Protein AF-A0A916S1I5-F1 (afdb_monomer)

Organism: NCBI:txid1274357

Structure (mmCIF, N/CA/C/O backbone):
data_AF-A0A916S1I5-F1
#
_entry.id   AF-A0A916S1I5-F1
#
loop_
_atom_site.group_PDB
_atom_site.id
_atom_site.type_symbol
_atom_site.label_atom_id
_atom_site.label_alt_id
_atom_site.label_comp_id
_atom_site.label_asym_id
_atom_site.label_entity_id
_atom_site.label_seq_id
_atom_site.pdbx_PDB_ins_code
_atom_site.Cartn_x
_atom_site.Cartn_y
_atom_site.Cartn_z
_atom_site.occupancy
_atom_site.B_iso_or_equiv
_atom_site.auth_seq_id
_atom_site.auth_comp_id
_atom_site.auth_asym_id
_atom_site.auth_atom_id
_atom_site.pdbx_PDB_model_num
ATOM 1 N N . MET A 1 1 ? 8.292 12.328 1.601 1.00 77.06 1 MET A N 1
ATOM 2 C CA . MET A 1 1 ? 8.209 11.318 2.687 1.00 77.06 1 MET A CA 1
ATOM 3 C C . MET A 1 1 ? 8.998 10.115 2.217 1.00 77.06 1 MET A C 1
ATOM 5 O O . MET A 1 1 ? 8.614 9.538 1.206 1.00 77.06 1 MET A O 1
ATOM 9 N N . LYS A 1 2 ? 10.074 9.759 2.929 1.00 91.38 2 LYS A N 1
ATOM 10 C CA . LYS A 1 2 ? 11.131 8.854 2.445 1.00 91.38 2 LYS A CA 1
ATOM 11 C C . LYS A 1 2 ? 10.609 7.528 1.869 1.00 91.38 2 LYS A C 1
ATOM 13 O O . LYS A 1 2 ? 10.870 7.227 0.713 1.00 91.38 2 LYS A O 1
ATOM 18 N N . GLN A 1 3 ? 9.771 6.805 2.614 1.00 94.38 3 GLN A N 1
ATOM 19 C CA . GLN A 1 3 ? 9.251 5.497 2.185 1.00 94.38 3 GLN A CA 1
ATOM 20 C C . GLN A 1 3 ? 8.437 5.554 0.878 1.00 94.38 3 GLN A C 1
ATOM 22 O O . GLN A 1 3 ? 8.481 4.635 0.065 1.00 94.38 3 GLN A O 1
ATOM 27 N N . LYS A 1 4 ? 7.705 6.651 0.641 1.00 97.00 4 LYS A N 1
ATOM 28 C CA . LYS A 1 4 ? 6.958 6.847 -0.610 1.00 97.00 4 LYS A CA 1
ATOM 29 C C . LYS A 1 4 ? 7.904 7.014 -1.800 1.00 97.00 4 LYS A C 1
ATOM 31 O O . LYS A 1 4 ? 7.658 6.443 -2.856 1.00 97.00 4 LYS A O 1
ATOM 36 N N . GLU A 1 5 ? 8.949 7.818 -1.637 1.00 97.38 5 GLU A N 1
ATOM 37 C CA . GLU A 1 5 ? 9.943 8.074 -2.687 1.00 97.38 5 GLU A CA 1
ATOM 38 C C . GLU A 1 5 ? 10.724 6.797 -3.021 1.00 97.38 5 GLU A C 1
ATOM 40 O O . GLU A 1 5 ? 10.901 6.472 -4.195 1.00 97.38 5 GLU A O 1
ATOM 45 N N . GLU A 1 6 ? 11.100 6.019 -2.003 1.00 97.56 6 GLU A N 1
ATOM 46 C CA . GLU A 1 6 ? 11.726 4.706 -2.183 1.00 97.56 6 GLU A CA 1
ATOM 47 C C . GLU A 1 6 ? 10.807 3.721 -2.911 1.00 97.56 6 GLU A C 1
ATOM 49 O O . GLU A 1 6 ? 11.255 3.043 -3.832 1.00 97.56 6 GLU A O 1
ATOM 54 N N . PHE A 1 7 ? 9.518 3.676 -2.561 1.00 98.19 7 PHE A N 1
ATOM 55 C CA . PHE A 1 7 ? 8.547 2.834 -3.255 1.00 98.19 7 PHE A CA 1
ATOM 56 C C . PHE A 1 7 ? 8.404 3.212 -4.737 1.00 98.19 7 PHE A C 1
ATOM 58 O O . PHE A 1 7 ? 8.418 2.336 -5.600 1.00 98.19 7 PHE A O 1
ATOM 65 N N . ILE A 1 8 ? 8.315 4.508 -5.059 1.00 98.19 8 ILE A N 1
ATOM 66 C CA . ILE A 1 8 ? 8.255 4.982 -6.454 1.00 98.19 8 ILE A CA 1
ATOM 67 C C . ILE A 1 8 ? 9.524 4.584 -7.214 1.00 98.19 8 ILE A C 1
ATOM 69 O O . ILE A 1 8 ? 9.437 4.064 -8.328 1.00 98.19 8 ILE A O 1
ATOM 73 N N . SER A 1 9 ? 10.695 4.800 -6.608 1.00 97.94 9 SER A N 1
ATOM 74 C CA . SER A 1 9 ? 11.980 4.397 -7.186 1.00 97.94 9 SER A CA 1
ATOM 75 C C . SER A 1 9 ? 12.018 2.890 -7.442 1.00 97.94 9 SER A C 1
ATOM 77 O O . SER A 1 9 ? 12.362 2.448 -8.538 1.00 97.94 9 SER A O 1
ATOM 79 N N . TRP A 1 10 ? 11.576 2.089 -6.472 1.00 98.25 10 TRP A N 1
ATOM 80 C CA . TRP A 1 10 ? 11.509 0.642 -6.615 1.00 98.25 10 TRP A CA 1
ATOM 81 C C . TRP A 1 10 ? 10.597 0.220 -7.770 1.00 98.25 10 TRP A C 1
ATOM 83 O O . TRP A 1 10 ? 11.030 -0.575 -8.604 1.00 98.25 10 TRP A O 1
ATOM 93 N N . LEU A 1 11 ? 9.395 0.798 -7.889 1.00 98.25 11 LEU A N 1
ATOM 94 C CA . LEU A 1 11 ? 8.472 0.511 -8.995 1.00 98.25 11 LEU A CA 1
ATOM 95 C C . LEU A 1 11 ? 9.102 0.801 -10.357 1.00 98.25 11 LEU A C 1
ATOM 97 O O . LEU A 1 11 ? 8.989 -0.022 -11.265 1.00 98.25 11 LEU A O 1
ATOM 101 N N . ASN A 1 12 ? 9.774 1.944 -10.492 1.00 97.75 12 ASN A N 1
ATOM 102 C CA . ASN A 1 12 ? 10.407 2.353 -11.746 1.00 97.75 12 ASN A CA 1
ATOM 103 C C . ASN A 1 12 ? 11.580 1.443 -12.139 1.00 97.75 12 ASN A C 1
ATOM 105 O O . ASN A 1 12 ? 11.818 1.245 -13.326 1.00 97.75 12 ASN A O 1
ATOM 109 N N . ASN A 1 13 ? 12.291 0.884 -11.157 1.00 97.12 13 ASN A N 1
ATOM 110 C CA . ASN A 1 13 ? 13.494 0.084 -11.394 1.00 97.12 13 ASN A CA 1
ATOM 111 C C . ASN A 1 13 ? 13.223 -1.429 -11.490 1.00 97.12 13 ASN A C 1
ATOM 113 O O . ASN A 1 13 ? 13.971 -2.137 -12.157 1.00 97.12 13 ASN A O 1
ATOM 117 N N . HIS A 1 14 ? 12.165 -1.934 -10.848 1.00 96.25 14 HIS A N 1
ATOM 118 C CA . HIS A 1 14 ? 11.907 -3.378 -10.706 1.00 96.25 14 HIS A CA 1
ATOM 119 C C . HIS A 1 14 ? 10.648 -3.854 -11.437 1.00 96.25 14 HIS A C 1
ATOM 121 O O . HIS A 1 14 ? 10.335 -5.046 -11.447 1.00 96.25 14 HIS A O 1
ATOM 127 N N . THR A 1 15 ? 9.905 -2.948 -12.073 1.00 95.06 15 THR A N 1
ATOM 128 C CA . THR A 1 15 ? 8.700 -3.292 -12.830 1.00 95.06 15 THR A CA 1
ATOM 129 C C . THR A 1 15 ? 8.717 -2.646 -14.212 1.00 95.06 15 THR A C 1
ATOM 131 O O . THR A 1 15 ? 9.481 -1.730 -14.483 1.00 95.06 15 THR A O 1
ATOM 134 N N . LYS A 1 16 ? 7.838 -3.105 -15.109 1.00 95.62 16 LYS A N 1
ATOM 135 C CA . LYS A 1 16 ? 7.643 -2.499 -16.439 1.00 95.62 16 LYS A CA 1
ATOM 136 C C . LYS A 1 16 ? 6.599 -1.371 -16.428 1.00 95.62 16 LYS A C 1
ATOM 138 O O . LYS A 1 16 ? 6.015 -1.061 -17.464 1.00 95.62 16 LYS A O 1
ATOM 143 N N . LEU A 1 17 ? 6.271 -0.833 -15.252 1.00 95.44 17 LEU A N 1
ATOM 144 C CA . LEU A 1 17 ? 5.281 0.231 -15.122 1.00 95.44 17 LEU A CA 1
ATOM 145 C C . LEU A 1 17 ? 5.847 1.546 -15.660 1.00 95.44 17 LEU A C 1
ATOM 147 O O . LEU A 1 17 ? 7.032 1.835 -15.531 1.00 95.44 17 LEU A O 1
ATOM 151 N N . SER A 1 18 ? 4.976 2.363 -16.252 1.00 97.00 18 SER A N 1
ATOM 152 C CA . SER A 1 18 ? 5.360 3.727 -16.614 1.00 97.00 18 SER A CA 1
ATOM 153 C C . SER A 1 18 ? 5.572 4.567 -15.346 1.00 97.00 18 SER A C 1
ATOM 155 O O . SER A 1 18 ? 4.857 4.339 -14.363 1.00 97.00 18 SER A O 1
ATOM 157 N N . PRO A 1 19 ? 6.433 5.602 -15.371 1.00 96.56 19 PRO A N 1
ATOM 158 C CA . PRO A 1 19 ? 6.604 6.506 -14.231 1.00 96.56 19 PRO A CA 1
ATOM 159 C C . PRO A 1 19 ? 5.283 7.121 -13.746 1.00 96.56 19 PRO A C 1
ATOM 161 O O . PRO A 1 19 ? 5.035 7.224 -12.547 1.00 96.56 19 PRO A O 1
ATOM 164 N N . SER A 1 20 ? 4.376 7.446 -14.676 1.00 97.31 20 SER A N 1
ATOM 165 C CA . SER A 1 20 ? 3.033 7.940 -14.343 1.00 97.31 20 SER A CA 1
ATOM 166 C C . SER A 1 20 ? 2.215 6.910 -13.559 1.00 97.31 20 SER A C 1
ATOM 168 O O . SER 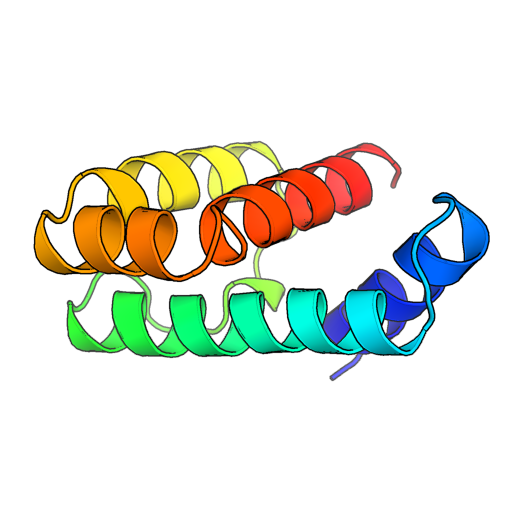A 1 20 ? 1.490 7.265 -12.630 1.00 97.31 20 SER A O 1
ATOM 170 N N . THR A 1 21 ? 2.326 5.628 -13.906 1.00 96.56 21 THR A N 1
ATOM 171 C CA . THR A 1 21 ? 1.642 4.554 -13.178 1.00 96.56 21 THR A CA 1
ATOM 172 C C . THR A 1 21 ? 2.247 4.354 -11.791 1.00 96.56 21 THR A C 1
ATOM 174 O O . THR A 1 21 ? 1.494 4.166 -10.837 1.00 96.56 21 THR A O 1
ATOM 177 N N . SER A 1 22 ? 3.571 4.457 -11.653 1.00 98.00 22 SER A N 1
ATOM 178 C CA . SER A 1 22 ? 4.250 4.388 -10.355 1.00 98.00 22 SER A CA 1
ATOM 179 C C . SER A 1 22 ? 3.770 5.486 -9.404 1.00 98.00 22 SER A C 1
ATOM 181 O O . SER A 1 22 ? 3.381 5.201 -8.271 1.00 98.00 22 SER A O 1
ATOM 183 N N . GLU A 1 23 ? 3.680 6.726 -9.893 1.00 97.88 23 GLU A N 1
ATOM 184 C CA . GLU A 1 23 ? 3.122 7.851 -9.132 1.00 97.88 23 GLU A CA 1
ATOM 185 C C . GLU A 1 23 ? 1.653 7.629 -8.754 1.00 97.88 23 GLU A C 1
ATOM 187 O O . GLU A 1 23 ? 1.251 7.895 -7.619 1.00 97.88 23 GLU A O 1
ATOM 192 N N . LYS A 1 24 ? 0.839 7.087 -9.672 1.00 97.75 24 LYS A N 1
ATOM 193 C CA . LYS A 1 24 ? -0.565 6.747 -9.388 1.00 97.75 24 LYS A CA 1
ATOM 194 C C . LYS A 1 24 ? -0.683 5.700 -8.288 1.00 97.75 24 LYS A C 1
ATOM 196 O O . LYS A 1 24 ? -1.519 5.861 -7.403 1.00 97.75 24 LYS A O 1
ATOM 201 N N . TYR A 1 25 ? 0.147 4.659 -8.302 1.00 98.38 25 TYR A N 1
ATOM 202 C CA . TYR A 1 25 ? 0.137 3.640 -7.250 1.00 98.38 25 TYR A CA 1
ATOM 203 C C . TYR A 1 25 ? 0.582 4.224 -5.914 1.00 98.38 25 TYR A C 1
ATOM 205 O O . TYR A 1 25 ? -0.085 4.013 -4.902 1.00 98.38 25 TYR A O 1
ATOM 213 N N . ALA A 1 26 ? 1.625 5.051 -5.906 1.00 98.12 26 ALA A N 1
ATOM 214 C CA . ALA A 1 26 ? 2.046 5.735 -4.694 1.00 98.12 26 ALA A CA 1
ATOM 215 C C . ALA A 1 26 ? 0.966 6.696 -4.149 1.00 98.12 26 ALA A C 1
ATOM 217 O O . ALA A 1 26 ? 0.766 6.808 -2.934 1.00 98.12 26 ALA A O 1
ATOM 218 N N . GLY A 1 27 ? 0.241 7.372 -5.042 1.00 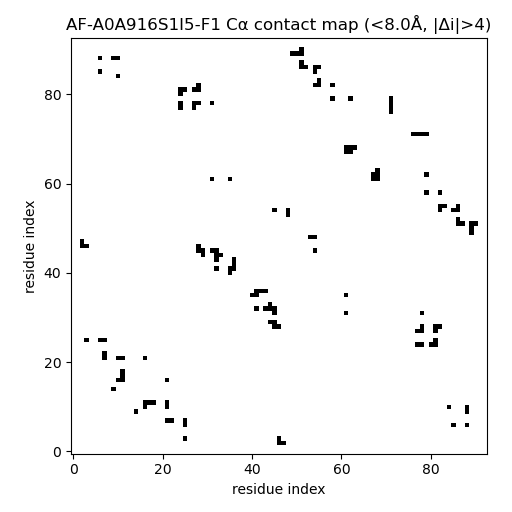98.06 27 GLY A N 1
ATOM 219 C CA . GLY A 1 27 ? -0.930 8.185 -4.724 1.00 98.06 27 GLY A CA 1
ATOM 220 C C . GLY A 1 27 ? -2.092 7.360 -4.170 1.00 98.06 27 GLY A C 1
ATOM 221 O O . GLY A 1 27 ? -2.699 7.761 -3.179 1.00 98.06 27 GLY A O 1
ATOM 222 N N . ALA A 1 28 ? -2.353 6.181 -4.734 1.00 98.38 28 ALA A N 1
ATOM 223 C CA . ALA A 1 28 ? -3.394 5.276 -4.262 1.00 98.38 28 ALA A CA 1
ATOM 224 C C . ALA A 1 28 ? -3.142 4.823 -2.814 1.00 98.38 28 ALA A C 1
ATOM 226 O O . ALA A 1 28 ? -4.077 4.844 -2.021 1.00 98.38 28 ALA A O 1
ATOM 227 N N . ILE A 1 29 ? -1.894 4.534 -2.421 1.00 98.56 29 ILE A N 1
ATOM 228 C CA . ILE A 1 29 ? -1.559 4.233 -1.013 1.00 98.56 29 ILE A CA 1
ATOM 229 C C . ILE A 1 29 ? -1.918 5.403 -0.082 1.00 98.56 29 ILE A C 1
ATOM 231 O O . ILE A 1 29 ? -2.459 5.184 1.004 1.00 98.56 29 ILE A O 1
ATOM 235 N N . ASN A 1 30 ? -1.691 6.654 -0.503 1.00 98.19 30 ASN A N 1
ATOM 236 C CA . ASN A 1 30 ? -2.106 7.825 0.279 1.00 98.19 30 ASN A CA 1
ATOM 237 C C . ASN A 1 30 ? -3.632 7.925 0.398 1.00 98.19 30 ASN A C 1
ATOM 239 O O . ASN A 1 30 ? -4.139 8.250 1.470 1.00 98.19 30 ASN A O 1
ATOM 243 N N . THR A 1 31 ? -4.363 7.670 -0.689 1.00 98.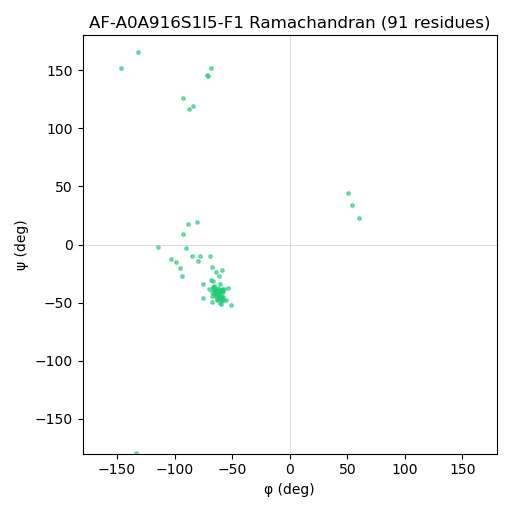31 31 THR A N 1
ATOM 244 C CA . THR A 1 31 ? -5.833 7.666 -0.686 1.00 98.31 31 THR A CA 1
ATOM 245 C C . THR A 1 31 ? -6.373 6.613 0.274 1.00 98.31 31 THR A C 1
ATOM 247 O O . THR A 1 31 ? -7.139 6.956 1.169 1.00 98.31 31 THR A O 1
ATOM 250 N N . ILE A 1 32 ? -5.886 5.377 0.163 1.00 98.50 32 ILE A N 1
ATOM 251 C CA . ILE A 1 32 ? -6.270 4.263 1.036 1.00 98.50 32 ILE A CA 1
ATOM 252 C C . ILE A 1 32 ? -5.962 4.601 2.495 1.00 98.50 32 ILE A C 1
ATOM 254 O O . ILE A 1 32 ? -6.788 4.367 3.370 1.00 98.50 32 ILE A O 1
ATOM 258 N N . SER A 1 33 ? -4.806 5.212 2.768 1.00 98.31 33 SER A N 1
ATOM 259 C CA . SER A 1 33 ? -4.438 5.614 4.129 1.00 98.31 33 SER A CA 1
ATOM 260 C C . SER A 1 33 ? -5.438 6.607 4.731 1.00 98.31 33 SER A C 1
ATOM 262 O O . SER A 1 33 ? -5.862 6.458 5.874 1.00 98.31 33 SER A O 1
ATOM 264 N N . LYS A 1 34 ? -5.849 7.619 3.958 1.00 98.38 34 LYS A N 1
ATOM 265 C CA . LYS A 1 34 ? -6.848 8.604 4.404 1.00 98.38 34 LYS A CA 1
ATOM 266 C C . LYS A 1 34 ? -8.216 7.963 4.629 1.00 98.38 34 LYS A C 1
ATOM 268 O O . LYS A 1 34 ? -8.892 8.293 5.596 1.00 98.38 34 LYS A O 1
ATOM 273 N N . GLU A 1 35 ? -8.601 7.043 3.756 1.00 98.06 35 GLU A N 1
ATOM 274 C CA . GLU A 1 35 ? -9.876 6.329 3.822 1.00 98.06 35 GLU A CA 1
ATOM 275 C C . GLU A 1 35 ? -9.946 5.393 5.028 1.00 98.06 35 GLU A C 1
ATOM 277 O O . GLU A 1 35 ? -10.871 5.496 5.830 1.00 98.06 35 GLU A O 1
ATOM 282 N N . LEU A 1 36 ? -8.925 4.562 5.239 1.00 97.88 36 LEU A N 1
ATOM 283 C CA . LEU A 1 36 ? -8.817 3.720 6.430 1.00 97.88 36 LEU A CA 1
ATOM 284 C C . LEU A 1 36 ? -8.815 4.559 7.713 1.00 97.88 36 LEU A C 1
ATOM 286 O O . LEU A 1 36 ? -9.459 4.179 8.690 1.00 97.88 36 LEU A O 1
ATOM 290 N N . LYS A 1 37 ? -8.157 5.725 7.701 1.00 97.69 37 LYS A N 1
ATOM 291 C CA . LYS A 1 37 ? -8.186 6.662 8.828 1.00 97.69 37 LYS A CA 1
ATOM 292 C C . LYS A 1 37 ? -9.581 7.240 9.075 1.00 97.69 37 LYS A C 1
ATOM 294 O O . LYS A 1 37 ? -9.992 7.330 10.224 1.00 97.69 37 LYS A O 1
ATOM 299 N N . SER A 1 38 ? -10.338 7.574 8.028 1.00 96.94 38 SER A N 1
ATOM 300 C CA . SER A 1 38 ? -11.722 8.065 8.173 1.00 96.94 38 SER A CA 1
ATOM 301 C C . SER A 1 38 ? -12.680 7.029 8.773 1.00 96.94 38 SER A C 1
ATOM 303 O O . SER A 1 38 ? -13.666 7.397 9.401 1.00 96.94 38 SER A O 1
ATOM 305 N N . TYR A 1 39 ? -12.347 5.742 8.646 1.00 96.38 39 TYR A N 1
ATOM 306 C CA . TYR A 1 39 ? -13.052 4.629 9.282 1.00 96.38 39 TYR A CA 1
ATOM 307 C C . TYR A 1 39 ? -12.452 4.235 10.652 1.00 96.38 39 TYR A C 1
ATOM 309 O O . TYR A 1 39 ? -12.826 3.202 11.203 1.00 96.38 39 TYR A O 1
ATOM 317 N N . ASN A 1 40 ? -11.519 5.022 11.210 1.00 96.38 40 ASN A N 1
ATOM 318 C CA . ASN A 1 40 ? -10.785 4.728 12.453 1.00 96.38 40 ASN A CA 1
ATOM 319 C C . ASN A 1 40 ? -10.077 3.357 12.443 1.00 96.38 40 ASN A C 1
ATOM 321 O O . ASN A 1 40 ? -10.003 2.668 13.458 1.00 96.38 40 ASN A O 1
ATOM 325 N N . LEU A 1 41 ? -9.592 2.917 11.276 1.00 96.31 41 LEU A N 1
ATOM 326 C CA . LEU A 1 41 ? -8.934 1.614 11.124 1.00 96.31 41 LEU A CA 1
ATOM 327 C C . LEU A 1 41 ? -7.414 1.696 11.227 1.00 96.31 41 LEU A C 1
ATOM 329 O O . LEU A 1 41 ? -6.799 0.655 11.453 1.00 96.31 41 LEU A O 1
ATOM 333 N N . ILE A 1 42 ? -6.852 2.892 11.028 1.00 96.56 42 ILE A N 1
ATOM 334 C CA . ILE A 1 42 ? -5.441 3.250 11.212 1.00 96.56 42 ILE A CA 1
ATOM 335 C C . ILE A 1 42 ? -5.335 4.696 11.697 1.00 96.56 42 ILE A C 1
ATOM 337 O O . ILE A 1 42 ? -6.146 5.536 11.311 1.00 96.56 42 ILE A O 1
ATOM 341 N N . ASP A 1 43 ? -4.279 5.011 12.444 1.00 95.06 43 ASP A N 1
ATOM 342 C CA . ASP A 1 43 ? -4.041 6.376 12.940 1.00 95.06 43 ASP A CA 1
ATOM 343 C C . ASP A 1 43 ? -3.032 7.166 12.087 1.00 95.06 43 ASP A C 1
ATOM 345 O O . ASP A 1 43 ? -2.958 8.402 12.152 1.00 95.06 43 ASP A O 1
ATOM 349 N N . SER A 1 44 ? -2.280 6.470 11.232 1.00 94.62 44 SER A N 1
ATOM 350 C CA . SER A 1 44 ? -1.178 7.008 10.432 1.00 94.62 44 SER A CA 1
ATOM 351 C C . SER A 1 44 ? -1.253 6.562 8.963 1.00 94.62 44 SER A C 1
ATOM 353 O O . SER A 1 44 ? -2.194 5.902 8.535 1.00 94.62 44 SER A O 1
ATOM 355 N N . SER A 1 45 ? -0.286 6.990 8.152 1.00 97.12 45 SER A N 1
ATOM 356 C CA . SER A 1 45 ? -0.154 6.552 6.758 1.00 97.12 45 SER A CA 1
ATOM 357 C C . SER A 1 45 ? 0.300 5.093 6.662 1.00 97.12 45 SER A C 1
ATOM 359 O O . SER A 1 45 ? 1.166 4.675 7.426 1.00 97.12 45 SER A O 1
ATOM 361 N N . LEU A 1 46 ? -0.178 4.350 5.657 1.00 97.88 46 LEU A N 1
ATOM 362 C CA . LEU A 1 46 ? 0.282 2.980 5.393 1.00 97.88 46 LEU A CA 1
ATOM 363 C C . LEU A 1 46 ? 1.791 2.889 5.125 1.00 97.88 46 LEU A C 1
ATOM 365 O O . LEU A 1 46 ? 2.398 1.844 5.326 1.00 97.88 46 LEU A O 1
ATOM 369 N N . TYR A 1 47 ? 2.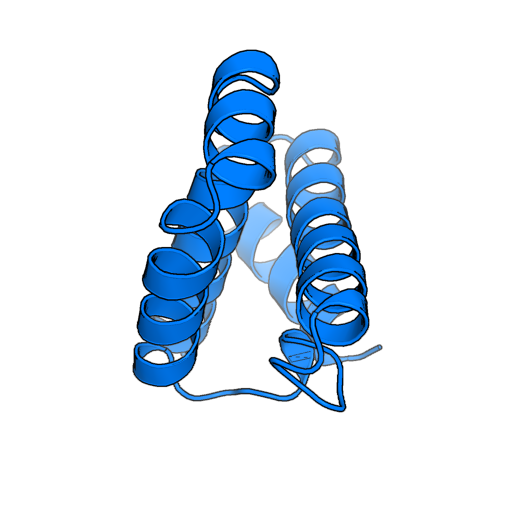407 3.998 4.719 1.00 97.81 47 TYR A N 1
ATOM 370 C CA . TYR A 1 47 ? 3.850 4.096 4.532 1.00 97.81 47 TYR A CA 1
ATOM 371 C C . TYR A 1 47 ? 4.675 4.044 5.827 1.00 97.81 47 TYR A C 1
ATOM 373 O O . TYR A 1 47 ? 5.894 3.955 5.745 1.00 97.81 47 TYR A O 1
ATOM 381 N N . TYR A 1 48 ? 4.054 4.125 7.007 1.00 96.75 48 TYR A N 1
ATOM 382 C CA . TYR A 1 48 ? 4.757 3.911 8.278 1.00 96.75 48 TYR A CA 1
ATOM 383 C C . TYR A 1 48 ? 4.855 2.432 8.666 1.00 96.75 48 TYR A C 1
ATOM 385 O O . TYR A 1 48 ? 5.570 2.106 9.608 1.00 96.75 48 TYR A O 1
ATOM 393 N N . PHE A 1 49 ? 4.149 1.539 7.966 1.00 95.88 49 PHE A N 1
ATOM 394 C CA . PHE A 1 49 ? 4.276 0.103 8.176 1.00 95.88 49 PHE A CA 1
ATOM 395 C C . PHE A 1 49 ? 5.318 -0.468 7.214 1.00 95.88 49 PHE A C 1
ATOM 397 O O . PHE A 1 49 ? 5.229 -0.278 5.996 1.00 95.88 49 PHE A O 1
ATOM 404 N N . GLU A 1 50 ? 6.296 -1.170 7.782 1.00 95.19 50 GLU A N 1
ATOM 405 C CA . GLU A 1 50 ? 7.383 -1.828 7.047 1.00 95.19 50 GLU A CA 1
ATOM 406 C C . GLU A 1 50 ? 7.187 -3.347 6.932 1.00 95.19 50 GLU A C 1
ATOM 408 O O . GLU A 1 50 ? 7.842 -3.986 6.118 1.00 95.19 50 GLU A O 1
ATOM 413 N N . ASP A 1 51 ? 6.246 -3.921 7.688 1.00 96.88 51 ASP A N 1
ATOM 414 C CA . ASP A 1 51 ? 5.917 -5.345 7.622 1.00 96.88 51 ASP A CA 1
ATOM 415 C C . ASP A 1 51 ? 4.909 -5.627 6.481 1.00 96.88 51 ASP A C 1
ATOM 417 O O . ASP A 1 51 ? 3.774 -5.125 6.515 1.00 96.88 51 ASP A O 1
ATOM 421 N N . PRO A 1 52 ? 5.267 -6.448 5.474 1.00 97.44 52 PRO A N 1
ATOM 422 C CA . PRO A 1 52 ? 4.368 -6.801 4.376 1.00 97.44 52 PRO A CA 1
ATOM 423 C C . PRO A 1 52 ? 3.095 -7.542 4.826 1.00 97.44 52 PRO A C 1
ATOM 425 O O . PRO A 1 52 ? 2.055 -7.423 4.168 1.00 97.44 52 PRO A O 1
ATOM 428 N N . VAL A 1 53 ? 3.123 -8.264 5.953 1.00 97.62 53 VAL A N 1
ATOM 429 C CA . VAL A 1 53 ? 1.950 -8.954 6.522 1.00 97.62 53 VAL A CA 1
ATOM 430 C C . VAL A 1 53 ? 0.902 -7.944 6.994 1.00 97.62 53 VAL A C 1
ATOM 432 O O . VAL A 1 53 ? -0.303 -8.140 6.789 1.00 97.62 53 VAL A O 1
ATOM 435 N N . ILE A 1 54 ? 1.345 -6.816 7.556 1.00 97.12 54 ILE A N 1
ATOM 436 C CA . ILE A 1 54 ? 0.459 -5.715 7.955 1.00 97.12 54 ILE A CA 1
ATOM 437 C C . ILE A 1 54 ? -0.227 -5.111 6.721 1.00 97.12 54 ILE A C 1
ATOM 439 O O . ILE A 1 54 ? -1.434 -4.856 6.744 1.00 97.12 54 ILE A O 1
ATOM 443 N N . ILE A 1 55 ? 0.501 -4.939 5.613 1.00 98.12 55 ILE A N 1
ATOM 444 C CA . ILE A 1 55 ? -0.072 -4.417 4.362 1.00 98.12 55 ILE A CA 1
ATOM 445 C C . ILE A 1 55 ? -1.113 -5.370 3.770 1.00 98.12 55 ILE A C 1
ATOM 447 O O . ILE A 1 55 ? -2.174 -4.913 3.337 1.00 98.12 55 ILE A O 1
ATOM 451 N N . GLU A 1 56 ? -0.872 -6.684 3.791 1.00 98.12 56 GLU A N 1
ATOM 452 C CA . GLU A 1 56 ? -1.884 -7.659 3.362 1.00 98.12 56 GLU A CA 1
ATOM 453 C C . GLU A 1 56 ? -3.134 -7.593 4.253 1.00 98.12 56 GLU A C 1
ATOM 455 O O . GLU A 1 56 ? -4.256 -7.588 3.746 1.00 98.12 56 GLU A O 1
ATOM 460 N N . THR A 1 57 ? -2.954 -7.452 5.569 1.00 98.06 57 THR A N 1
ATOM 461 C CA . THR A 1 57 ? -4.067 -7.313 6.520 1.00 98.06 57 THR A CA 1
ATOM 462 C C . THR A 1 57 ? -4.929 -6.090 6.196 1.00 98.06 57 THR A C 1
ATOM 464 O O . THR A 1 57 ? -6.153 -6.199 6.085 1.00 98.06 57 THR A O 1
ATOM 467 N N . TYR A 1 58 ? -4.312 -4.926 5.964 1.00 98.12 58 TYR A N 1
ATOM 468 C CA . TYR A 1 58 ? -5.054 -3.719 5.588 1.00 98.12 58 TYR A CA 1
ATOM 469 C C . TYR A 1 58 ? -5.676 -3.799 4.200 1.00 98.12 58 TYR A C 1
ATOM 471 O O . TYR A 1 58 ? -6.746 -3.233 3.994 1.00 98.12 58 TYR A O 1
ATOM 479 N N . LYS A 1 59 ? -5.075 -4.532 3.261 1.00 98.25 59 LYS A N 1
ATOM 480 C CA . LYS A 1 59 ? -5.686 -4.803 1.957 1.00 98.25 59 LYS A CA 1
ATOM 481 C C . LYS A 1 59 ? -6.972 -5.607 2.088 1.00 98.25 59 LYS A C 1
ATOM 483 O O . LYS A 1 59 ? -7.981 -5.216 1.504 1.00 98.25 59 LYS A O 1
ATOM 488 N N . LEU A 1 60 ? -6.962 -6.687 2.868 1.00 98.19 60 LEU A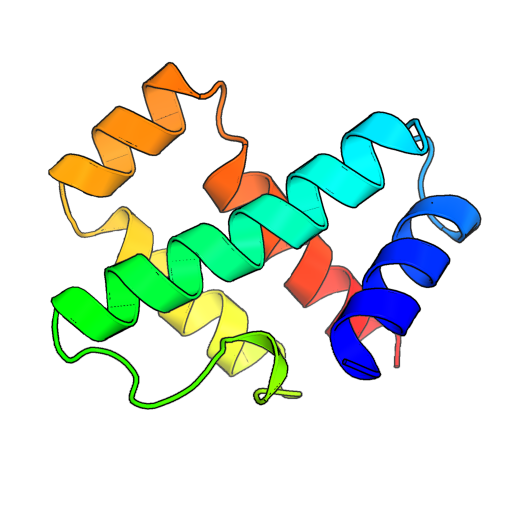 N 1
ATOM 489 C CA . LEU A 1 60 ? -8.164 -7.485 3.124 1.00 98.19 60 LEU A CA 1
ATOM 490 C C . LEU A 1 60 ? -9.246 -6.647 3.817 1.00 98.19 60 LEU A C 1
ATOM 492 O O . LEU A 1 60 ? -10.398 -6.668 3.393 1.00 98.19 60 LEU A O 1
ATOM 496 N N . LYS A 1 61 ? -8.860 -5.843 4.814 1.00 97.88 61 LYS A N 1
ATOM 497 C CA . LYS A 1 61 ? -9.766 -4.943 5.543 1.00 97.88 61 LYS A CA 1
ATOM 498 C C . LYS A 1 61 ? -10.336 -3.816 4.673 1.00 97.88 61 LYS A C 1
ATOM 500 O O . LYS A 1 61 ? -11.500 -3.457 4.801 1.00 97.88 61 LYS A O 1
ATOM 505 N N . TYR A 1 62 ? -9.534 -3.256 3.773 1.00 98.00 62 TYR A N 1
ATOM 506 C CA . TYR A 1 62 ? -9.988 -2.243 2.822 1.00 98.00 62 TYR A CA 1
ATOM 507 C C . TYR A 1 62 ? -11.015 -2.836 1.851 1.00 98.00 62 TYR A C 1
ATOM 509 O O . TYR A 1 62 ? -12.069 -2.251 1.626 1.00 98.00 62 TYR A O 1
ATOM 517 N N . LEU A 1 63 ? -10.748 -4.037 1.329 1.00 97.94 63 LEU A N 1
ATOM 518 C CA . LEU A 1 63 ? -11.631 -4.723 0.382 1.00 97.94 63 LEU A CA 1
ATOM 519 C C . LEU A 1 63 ? -12.851 -5.395 1.032 1.00 97.94 63 LEU A C 1
ATOM 521 O O . LEU A 1 63 ? -13.752 -5.820 0.307 1.00 97.94 63 LEU A O 1
ATOM 525 N N . SER A 1 64 ? -12.911 -5.485 2.364 1.00 97.69 64 SER A N 1
ATOM 526 C CA . SER A 1 64 ? -14.115 -5.929 3.077 1.00 97.69 64 SER A CA 1
ATOM 527 C C . SER A 1 64 ? -15.168 -4.825 3.221 1.00 97.69 64 SER A C 1
ATOM 529 O O . SER A 1 64 ? -16.309 -5.121 3.562 1.00 97.69 64 SER A O 1
ATOM 531 N N . ILE A 1 65 ? -14.807 -3.562 2.974 1.00 97.88 65 ILE A N 1
ATOM 532 C CA . ILE A 1 65 ? -15.736 -2.427 2.989 1.00 97.88 65 ILE A CA 1
ATOM 533 C C . ILE A 1 65 ? -16.361 -2.300 1.597 1.00 97.88 65 ILE A C 1
ATOM 535 O O . ILE A 1 65 ? -15.658 -2.044 0.618 1.00 97.88 65 ILE A O 1
ATOM 539 N N . GLU A 1 66 ? -17.682 -2.471 1.501 1.00 98.00 66 GLU A N 1
ATOM 540 C CA . GLU A 1 66 ? -18.386 -2.552 0.210 1.00 98.00 66 GLU A CA 1
ATOM 541 C C . GLU A 1 66 ? -18.170 -1.300 -0.658 1.00 98.00 66 GLU A C 1
ATOM 543 O O . GLU A 1 66 ? -17.909 -1.412 -1.855 1.00 98.00 66 GLU A O 1
ATOM 548 N N . GLU A 1 67 ? -18.167 -0.107 -0.052 1.00 98.00 67 GLU A N 1
ATOM 549 C CA . GLU A 1 67 ? -17.866 1.156 -0.739 1.00 98.00 67 GLU A CA 1
ATOM 550 C C . GLU A 1 67 ? -16.502 1.111 -1.452 1.00 98.00 67 GLU A C 1
ATOM 552 O O . GLU A 1 67 ? -16.385 1.445 -2.636 1.00 98.00 67 GLU A O 1
ATOM 557 N N . PHE A 1 68 ? -15.467 0.650 -0.749 1.00 98.19 68 PHE A N 1
ATOM 558 C CA . PHE A 1 68 ? -14.096 0.595 -1.252 1.00 98.19 68 PHE A CA 1
ATOM 559 C C . PHE A 1 68 ? -13.886 -0.540 -2.246 1.00 98.19 68 PHE A C 1
ATOM 561 O O . PHE A 1 68 ? -13.164 -0.373 -3.229 1.00 98.19 68 PHE A O 1
ATOM 568 N N . LYS A 1 69 ? -14.573 -1.667 -2.062 1.00 98.19 69 LYS A N 1
ATOM 569 C CA . LYS A 1 69 ? -14.594 -2.767 -3.026 1.00 98.19 69 LYS A CA 1
ATOM 570 C C . LYS A 1 69 ? -15.209 -2.338 -4.361 1.00 98.19 69 LYS A C 1
ATOM 572 O O . LYS A 1 69 ? -14.622 -2.578 -5.418 1.00 98.19 69 LYS A O 1
ATOM 577 N N . VAL A 1 70 ? -16.356 -1.653 -4.332 1.00 98.31 70 VAL A N 1
ATOM 578 C CA . VAL A 1 70 ? -16.999 -1.101 -5.538 1.00 98.31 70 VAL A CA 1
ATOM 579 C C . VAL A 1 70 ? -16.102 -0.051 -6.192 1.00 98.31 70 VAL A C 1
ATOM 581 O O . VAL A 1 70 ? -15.927 -0.057 -7.414 1.00 98.31 70 VAL A O 1
ATOM 584 N N . LYS A 1 71 ? -15.493 0.828 -5.390 1.00 97.62 71 LYS A N 1
ATOM 585 C CA . LYS A 1 71 ? -14.534 1.830 -5.862 1.00 97.62 71 LYS A CA 1
ATOM 586 C C . LYS A 1 71 ? -13.319 1.200 -6.544 1.00 97.62 71 LYS A C 1
ATOM 588 O O . LYS A 1 71 ? -12.948 1.648 -7.628 1.00 97.62 71 LYS A O 1
ATOM 593 N N . ASP A 1 72 ? -12.737 0.153 -5.966 1.00 98.06 72 ASP A N 1
ATOM 594 C CA . ASP A 1 72 ? -11.609 -0.570 -6.557 1.00 98.06 72 ASP A CA 1
ATOM 595 C C . ASP A 1 72 ? -11.995 -1.234 -7.877 1.00 98.06 72 ASP A C 1
ATOM 597 O O . ASP A 1 72 ? -11.278 -1.098 -8.867 1.00 98.06 72 ASP A O 1
ATOM 601 N N . SER A 1 73 ? -13.179 -1.848 -7.945 1.00 97.81 73 SER A N 1
ATOM 602 C CA . SER A 1 73 ? -13.692 -2.409 -9.196 1.00 97.81 73 SER A CA 1
ATOM 603 C C . SER A 1 73 ? -13.857 -1.344 -10.287 1.00 97.81 73 SER A C 1
ATOM 605 O O . SER A 1 73 ? -13.435 -1.563 -11.421 1.00 97.81 73 SER A O 1
ATOM 607 N N . ARG A 1 74 ? -14.432 -0.176 -9.962 1.00 97.56 74 ARG A N 1
ATOM 608 C CA . ARG A 1 74 ? -14.593 0.9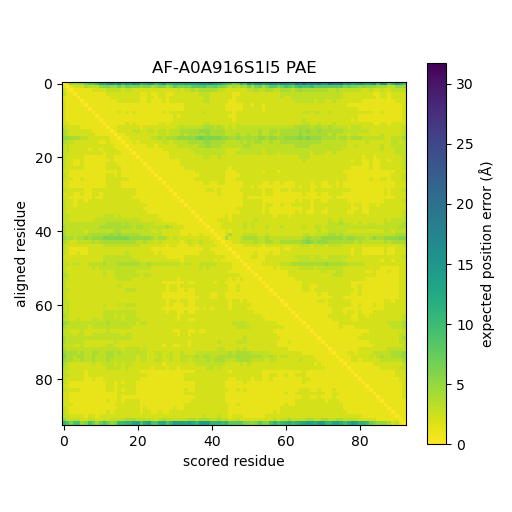48 -10.909 1.00 97.56 74 ARG A CA 1
ATOM 609 C C . ARG A 1 74 ? -13.251 1.543 -11.334 1.00 97.56 74 ARG A C 1
ATOM 611 O O . ARG A 1 74 ? -13.085 1.930 -12.484 1.00 97.56 74 ARG A O 1
ATOM 618 N N . GLY A 1 75 ? -12.286 1.582 -10.419 1.00 94.81 75 GLY A N 1
ATOM 619 C CA . GLY A 1 75 ? -10.922 2.051 -10.651 1.00 94.81 75 GLY A CA 1
ATOM 620 C C . GLY A 1 75 ? -10.003 1.024 -11.316 1.00 94.81 75 GLY A C 1
ATOM 621 O O . GLY A 1 75 ? -8.788 1.149 -11.186 1.00 94.81 75 GLY A O 1
ATOM 622 N N . ASN A 1 76 ? -10.545 -0.007 -11.974 1.00 96.69 76 ASN A N 1
ATOM 623 C CA . ASN A 1 76 ? -9.780 -1.088 -12.605 1.00 96.69 76 ASN A CA 1
ATOM 624 C C . ASN A 1 76 ? -8.740 -1.732 -11.663 1.00 96.69 76 ASN A C 1
ATOM 626 O O . ASN A 1 76 ? -7.582 -1.951 -12.025 1.00 96.69 76 ASN A O 1
ATOM 630 N N . ARG A 1 77 ? -9.152 -2.004 -10.421 1.00 97.25 77 ARG A N 1
ATOM 631 C CA . ARG A 1 77 ? -8.337 -2.626 -9.367 1.00 97.25 77 ARG A CA 1
ATOM 632 C C . ARG A 1 77 ? -7.085 -1.833 -8.981 1.00 97.25 77 ARG A C 1
ATOM 634 O O . ARG A 1 77 ? -6.105 -2.404 -8.507 1.00 97.25 77 ARG A O 1
ATOM 641 N N . MET A 1 78 ? -7.061 -0.520 -9.229 1.00 97.31 78 MET A N 1
ATOM 642 C CA . MET A 1 78 ? -5.889 0.320 -8.962 1.00 97.31 78 MET A CA 1
ATOM 643 C C . MET A 1 78 ? -5.474 0.297 -7.485 1.00 97.31 78 MET A C 1
ATOM 645 O O . MET A 1 78 ? -4.278 0.273 -7.203 1.00 97.31 78 MET A O 1
ATOM 649 N N . TYR A 1 79 ? -6.422 0.292 -6.546 1.00 98.38 79 TYR A N 1
ATOM 650 C CA . TYR A 1 79 ? -6.123 0.370 -5.115 1.00 98.38 79 TYR A CA 1
ATOM 651 C C . TYR A 1 79 ? -5.598 -0.965 -4.587 1.00 98.38 79 TYR A C 1
ATOM 653 O O . TYR A 1 79 ? -4.560 -1.004 -3.922 1.00 98.38 79 TYR A O 1
ATOM 661 N N . SER A 1 80 ? -6.248 -2.075 -4.950 1.00 98.00 80 SER A N 1
ATOM 662 C CA . SER A 1 80 ? -5.774 -3.412 -4.579 1.00 98.00 80 SER A CA 1
ATOM 663 C C . SER A 1 80 ? -4.432 -3.753 -5.233 1.00 98.00 80 SER A C 1
ATOM 665 O O . SER A 1 80 ? -3.563 -4.336 -4.578 1.00 98.00 80 SER A O 1
ATOM 667 N N . ASN A 1 81 ? -4.209 -3.327 -6.481 1.00 98.19 81 ASN A N 1
ATOM 668 C CA . ASN A 1 81 ? -2.913 -3.462 -7.146 1.00 98.19 81 ASN A CA 1
ATOM 669 C C . ASN A 1 81 ? -1.834 -2.588 -6.499 1.00 98.19 81 ASN A C 1
ATOM 671 O O . ASN A 1 81 ? -0.714 -3.064 -6.333 1.00 98.19 81 ASN A O 1
ATOM 675 N N . ALA A 1 82 ? -2.145 -1.351 -6.104 1.00 98.38 82 ALA A N 1
ATOM 676 C CA . ALA A 1 82 ? -1.187 -0.496 -5.407 1.00 98.38 82 ALA A CA 1
ATOM 677 C C . ALA A 1 82 ? -0.728 -1.136 -4.089 1.00 98.38 82 ALA A C 1
ATOM 679 O O . ALA A 1 82 ? 0.474 -1.230 -3.855 1.00 98.38 82 ALA A O 1
ATOM 680 N N . LEU A 1 83 ? -1.658 -1.655 -3.276 1.00 98.56 83 LEU A N 1
ATOM 681 C CA . LEU A 1 83 ? -1.328 -2.367 -2.033 1.00 98.56 83 LEU A CA 1
ATOM 682 C C . LEU A 1 83 ? -0.512 -3.633 -2.289 1.00 98.56 83 LEU A C 1
ATOM 684 O O . LEU A 1 83 ? 0.455 -3.890 -1.578 1.00 98.56 83 LEU A O 1
ATOM 688 N N . LYS A 1 84 ? -0.860 -4.398 -3.331 1.00 98.38 84 LYS A N 1
ATOM 689 C CA . LYS A 1 84 ? -0.083 -5.570 -3.747 1.00 98.38 84 LYS A CA 1
ATOM 690 C C . LYS A 1 84 ? 1.359 -5.187 -4.086 1.00 98.38 84 LYS A C 1
ATOM 692 O O . LYS A 1 84 ? 2.280 -5.827 -3.600 1.00 98.38 84 LYS A O 1
ATOM 697 N N . ARG A 1 85 ? 1.563 -4.136 -4.884 1.00 98.38 85 ARG A N 1
ATOM 698 C CA . ARG A 1 85 ? 2.912 -3.675 -5.241 1.00 98.38 85 ARG A CA 1
ATOM 699 C C . ARG A 1 85 ? 3.676 -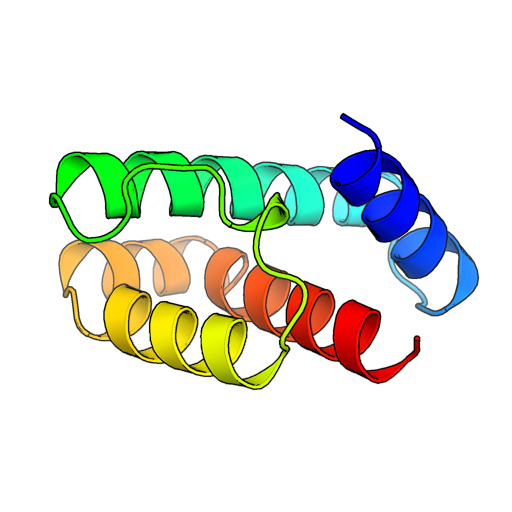3.114 -4.050 1.00 98.38 85 ARG A C 1
ATOM 701 O O . ARG A 1 85 ? 4.878 -3.319 -3.963 1.00 98.38 85 ARG A O 1
ATOM 708 N N . TYR A 1 86 ? 2.996 -2.418 -3.142 1.00 98.56 86 TYR A N 1
ATOM 709 C CA . TYR A 1 86 ? 3.633 -1.901 -1.935 1.00 98.56 86 TYR A CA 1
ATOM 710 C C . TYR A 1 86 ? 4.101 -3.035 -1.019 1.00 98.56 86 TYR A C 1
ATOM 712 O O . TYR A 1 86 ? 5.213 -2.985 -0.507 1.00 98.56 86 TYR A O 1
ATOM 720 N N . LYS A 1 87 ? 3.304 -4.101 -0.895 1.00 98.56 87 LYS A N 1
ATOM 721 C CA . LYS A 1 87 ? 3.715 -5.337 -0.225 1.00 98.56 87 LYS A CA 1
ATOM 722 C C . LYS A 1 87 ? 4.945 -5.971 -0.888 1.00 98.56 87 LYS A C 1
ATOM 724 O O . LYS A 1 87 ? 5.914 -6.224 -0.190 1.00 98.56 87 LYS A O 1
ATOM 729 N N . GLU A 1 88 ? 4.932 -6.164 -2.211 1.00 98.31 88 GLU A N 1
ATOM 730 C CA . GLU A 1 88 ? 6.079 -6.722 -2.957 1.00 98.31 88 GLU A CA 1
ATOM 731 C C . GLU A 1 88 ? 7.361 -5.890 -2.755 1.00 98.31 88 GLU A C 1
ATOM 733 O O . GLU A 1 88 ? 8.450 -6.440 -2.621 1.00 98.31 88 GLU A O 1
ATOM 738 N N . TYR A 1 89 ? 7.236 -4.560 -2.695 1.00 98.25 89 TYR A N 1
ATOM 739 C CA . TYR A 1 89 ? 8.347 -3.665 -2.369 1.00 98.25 89 TYR A CA 1
ATOM 740 C C . TYR A 1 89 ? 8.912 -3.933 -0.968 1.00 98.25 89 TYR A C 1
ATOM 742 O O . TYR A 1 89 ? 10.128 -4.043 -0.824 1.00 98.25 89 TYR A O 1
ATOM 750 N N . LEU A 1 90 ? 8.055 -4.068 0.048 1.00 98.00 90 LEU A N 1
ATOM 751 C CA . LEU A 1 90 ? 8.492 -4.385 1.411 1.00 98.00 90 LEU A CA 1
ATOM 752 C C . LEU A 1 90 ? 9.136 -5.776 1.502 1.00 98.00 90 LEU A C 1
ATOM 754 O O . LEU A 1 90 ? 10.135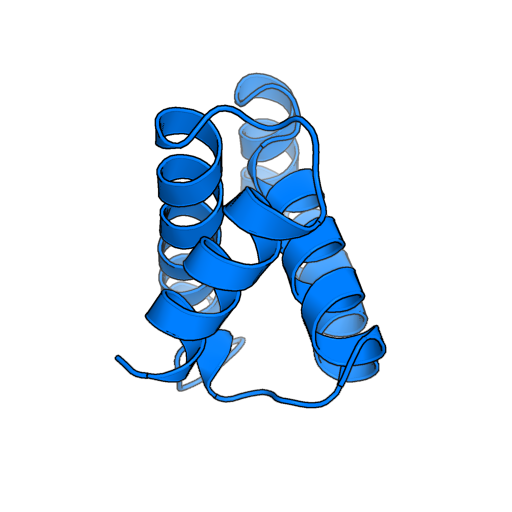 -5.922 2.191 1.00 98.00 90 LEU A O 1
ATOM 758 N N . GLU A 1 91 ? 8.616 -6.768 0.773 1.00 97.56 91 GLU A N 1
ATOM 759 C CA . GLU A 1 91 ? 9.185 -8.127 0.697 1.00 97.56 91 GLU A CA 1
ATOM 760 C C . GLU A 1 91 ? 10.550 -8.178 -0.007 1.00 97.56 91 GLU A C 1
ATOM 762 O O . GLU A 1 91 ? 11.279 -9.154 0.138 1.00 97.56 91 GLU A O 1
ATOM 767 N N . SER A 1 92 ? 10.887 -7.154 -0.794 1.00 95.44 92 SER A N 1
ATOM 768 C CA . SER A 1 92 ? 12.166 -7.071 -1.509 1.00 95.44 92 SER A CA 1
ATOM 769 C C . SER A 1 92 ? 13.288 -6.381 -0.726 1.00 95.44 92 SER A C 1
ATOM 771 O O . SER A 1 92 ? 14.397 -6.274 -1.255 1.00 95.44 92 SER A O 1
ATOM 773 N N . LYS A 1 93 ? 12.994 -5.872 0.478 1.00 84.62 93 LYS A N 1
ATOM 774 C CA . LYS A 1 93 ? 13.989 -5.303 1.396 1.00 84.62 93 LYS A CA 1
ATOM 775 C C . LYS A 1 93 ? 14.695 -6.407 2.177 1.00 84.62 93 LYS A C 1
ATOM 777 O O . LYS A 1 93 ? 15.915 -6.241 2.394 1.00 84.62 93 LYS A O 1
#

S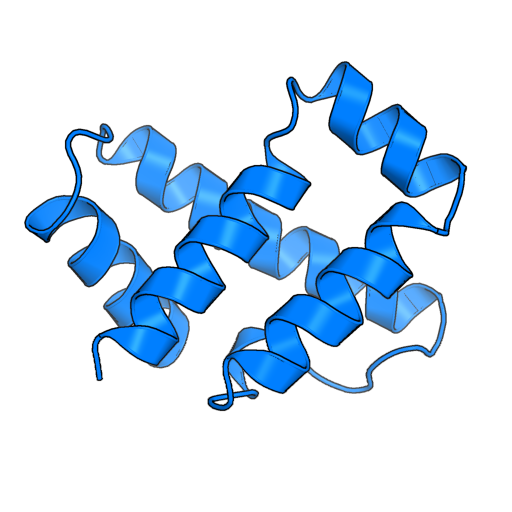olvent-accessible surface area (backbone atoms only — not comparable to full-atom values): 5138 Å² total; per-residue (Å²): 109,70,61,57,56,53,49,36,51,47,39,56,74,76,44,94,54,51,68,70,53,30,51,48,31,55,48,33,48,53,51,51,22,54,51,38,34,74,70,71,74,41,96,59,57,61,71,77,59,71,55,36,68,60,47,54,50,50,47,54,58,47,54,69,36,66,72,50,36,55,48,23,60,74,52,73,40,45,49,63,48,24,47,51,51,52,26,53,54,42,72,70,110

Secondary structure (DSSP, 8-state):
-HHHHHHHHHHHHHSS--HHHHHHHHHHHHHHHHHHHHTTS-SS-GGG---HHHHHHHHHHHHTSHHHHHHHHHTTTHHHHHHHHHHHHHHT-

Radius of gyration: 12.34 Å; Cα contacts (8 Å, |Δi|>4): 78; chains: 1; bounding box: 32×20×30 Å

pLDDT: mean 97.06, std 2.74, range [77.06, 98.56]

Sequence (93 aa):
MKQKEEFISWLNNHTKLSPSTSEKYAGAINTISKELKSYNLIDSSLYYFEDPVIIETYKLKYLSIEEFKVKDSRGNRMYSNALKRYKEYLESK

Foldseek 3Di:
DVLLVLLLVCCVVPHPDDSVLSVLLSVLQQVLQVVCVVVVNDDDGPSVDLALVVLVVSLVVQCVPVVSVVVCVVVVNSNSVSSVSSSVSSVVD

Mean predicted aligned error: 2.15 Å